Protein AF-A0A3C0IA09-F1 (afdb_monomer_lite)

Radius of gyration: 16.46 Å; chains: 1; bounding box: 54×23×46 Å

Sequence (134 aa):
MQEVLRDWWRILLYGLILWFFIFLISFVIVPIKKTNLAFFETLMTLWLTLCTEVVASFYFRKKNITLPLGFGAGFIWMVLCGTIGLVLFKLTTPKENLWVYFTDEGFTYLVIPIITTGLAWILSKNKANPSAKI

pLDDT: mean 90.37, std 10.95, range [44.19, 98.31]

Structure (mmCIF, N/CA/C/O backbone):
data_AF-A0A3C0IA09-F1
#
_entry.id   AF-A0A3C0IA09-F1
#
loop_
_atom_site.group_PDB
_atom_site.id
_atom_site.type_symbol
_atom_site.label_atom_id
_atom_site.label_alt_id
_atom_site.label_comp_id
_atom_site.label_asym_id
_atom_site.label_entity_id
_atom_site.label_seq_id
_atom_site.pdbx_PDB_ins_code
_atom_site.Cartn_x
_atom_site.Cartn_y
_atom_site.Cartn_z
_atom_site.occupancy
_atom_site.B_iso_or_equiv
_atom_site.auth_seq_id
_atom_site.auth_comp_id
_atom_site.auth_asym_id
_atom_site.auth_atom_id
_atom_site.pdbx_PDB_model_num
ATOM 1 N N . MET A 1 1 ? -7.148 6.163 16.680 1.00 59.72 1 MET A N 1
ATOM 2 C CA . MET A 1 1 ? -5.735 5.768 16.893 1.00 59.72 1 MET A CA 1
ATOM 3 C C . MET A 1 1 ? -5.596 4.527 17.772 1.00 59.72 1 MET A C 1
ATOM 5 O O . MET A 1 1 ? -4.914 3.604 17.356 1.00 59.72 1 MET A O 1
ATOM 9 N N . GLN A 1 2 ? -6.285 4.439 18.919 1.00 63.41 2 GLN A N 1
ATOM 10 C CA . GLN A 1 2 ? -6.215 3.251 19.790 1.00 63.41 2 GLN A CA 1
ATOM 11 C C . GLN A 1 2 ? -6.583 1.927 19.091 1.00 63.41 2 GLN A C 1
ATOM 13 O O . GLN A 1 2 ? -5.971 0.901 19.361 1.00 63.41 2 GLN A O 1
ATOM 18 N N . GLU A 1 3 ? -7.516 1.942 18.134 1.00 67.94 3 GLU A N 1
ATOM 19 C CA . GLU A 1 3 ? -7.862 0.731 17.372 1.00 67.94 3 GLU A CA 1
ATOM 20 C C . GLU A 1 3 ? -6.751 0.261 16.422 1.00 67.94 3 GLU A C 1
ATOM 22 O O . GLU A 1 3 ? -6.561 -0.939 16.257 1.00 67.94 3 GLU A O 1
ATOM 27 N N . VAL A 1 4 ? -5.985 1.194 15.844 1.00 72.88 4 VAL A N 1
ATOM 28 C CA . VAL A 1 4 ? -4.823 0.880 14.992 1.00 72.88 4 VAL A CA 1
ATOM 29 C C . VAL A 1 4 ? -3.737 0.210 15.830 1.00 72.88 4 VAL A C 1
ATOM 31 O O . VAL A 1 4 ? -3.201 -0.818 15.435 1.00 72.88 4 VAL A O 1
ATOM 34 N N . LEU A 1 5 ? -3.467 0.757 17.019 1.00 73.19 5 LEU A N 1
ATOM 35 C CA . LEU A 1 5 ? -2.475 0.221 17.952 1.00 73.19 5 LEU A CA 1
ATOM 36 C C . LEU A 1 5 ? -2.865 -1.148 18.514 1.00 73.19 5 LEU A C 1
ATOM 38 O O . LEU A 1 5 ? -1.991 -1.949 18.807 1.00 73.19 5 LEU A O 1
ATOM 42 N N . ARG A 1 6 ? -4.160 -1.444 18.651 1.00 78.38 6 ARG A N 1
ATOM 43 C CA . ARG A 1 6 ? -4.641 -2.753 19.120 1.00 78.38 6 ARG A CA 1
ATOM 44 C C . ARG A 1 6 ? -4.532 -3.840 18.047 1.00 78.38 6 ARG A C 1
ATOM 46 O O . ARG A 1 6 ? -4.259 -4.991 18.366 1.00 78.38 6 ARG A O 1
ATOM 53 N N . ASP A 1 7 ? -4.735 -3.480 16.781 1.00 83.19 7 ASP A N 1
ATOM 54 C CA . ASP A 1 7 ? -4.788 -4.409 15.644 1.00 83.19 7 ASP A CA 1
ATOM 55 C C . ASP A 1 7 ? -3.549 -4.347 14.729 1.00 83.19 7 ASP A C 1
ATOM 57 O O . ASP A 1 7 ? -3.592 -4.818 13.589 1.00 83.19 7 ASP A O 1
ATOM 61 N N . TRP A 1 8 ? -2.442 -3.776 15.211 1.00 87.75 8 TRP A N 1
ATOM 62 C CA . TRP A 1 8 ? -1.244 -3.481 14.417 1.00 87.75 8 TRP A CA 1
ATOM 63 C C . TRP A 1 8 ? -0.701 -4.698 13.651 1.00 87.75 8 TRP A C 1
ATOM 65 O O . TRP A 1 8 ? -0.393 -4.592 12.466 1.00 87.75 8 TRP A O 1
ATOM 75 N N . TRP A 1 9 ? -0.665 -5.876 14.280 1.00 93.06 9 TRP A N 1
ATOM 76 C CA . TRP A 1 9 ? -0.157 -7.097 13.649 1.00 93.06 9 TRP A CA 1
ATOM 77 C C . TRP A 1 9 ? -1.038 -7.547 12.477 1.00 93.06 9 TRP A C 1
ATOM 79 O O . TRP A 1 9 ? -0.528 -7.993 11.452 1.00 93.06 9 TRP A O 1
ATOM 89 N N . ARG A 1 10 ? -2.366 -7.378 12.587 1.00 93.62 10 ARG A N 1
ATOM 90 C CA . ARG A 1 10 ? -3.303 -7.677 11.494 1.00 93.62 10 ARG A CA 1
ATOM 91 C C . ARG A 1 10 ? -3.097 -6.691 10.362 1.00 93.62 10 ARG A C 1
ATOM 93 O O . ARG A 1 10 ? -3.082 -7.106 9.214 1.00 93.62 10 ARG A O 1
ATOM 100 N N . ILE A 1 11 ? -2.924 -5.406 10.672 1.00 95.62 11 ILE A N 1
ATOM 101 C CA . ILE A 1 11 ? -2.646 -4.391 9.651 1.00 95.62 11 ILE A CA 1
ATOM 102 C C . ILE A 1 11 ? -1.390 -4.787 8.871 1.00 95.62 11 ILE A C 1
ATOM 104 O O . ILE A 1 11 ? -1.453 -4.858 7.650 1.00 95.62 11 ILE A O 1
ATOM 108 N N . LEU A 1 12 ? -0.292 -5.130 9.545 1.00 96.38 12 LEU A N 1
ATOM 109 C CA . LEU A 1 12 ? 0.928 -5.566 8.861 1.00 96.38 12 LEU A CA 1
ATOM 110 C C . LEU A 1 12 ? 0.715 -6.838 8.033 1.00 96.38 12 LEU A C 1
ATOM 112 O O . LEU A 1 12 ? 1.129 -6.877 6.879 1.00 96.38 12 LEU A O 1
ATOM 116 N N . LEU A 1 13 ? 0.022 -7.843 8.579 1.00 96.81 13 LEU A N 1
ATOM 117 C CA . LEU A 1 13 ? -0.264 -9.091 7.868 1.00 96.81 13 LEU A CA 1
ATOM 118 C C . LEU A 1 13 ? -1.065 -8.848 6.583 1.00 96.81 13 LEU A C 1
ATOM 120 O O . LEU A 1 13 ? -0.691 -9.350 5.530 1.00 96.81 13 LEU A O 1
ATOM 124 N N . TYR A 1 14 ? -2.144 -8.066 6.645 1.00 97.50 14 TYR A N 1
ATOM 125 C CA . TYR A 1 14 ? -2.952 -7.761 5.461 1.00 97.50 14 TYR A CA 1
ATOM 126 C C . TYR A 1 14 ? -2.197 -6.883 4.455 1.00 97.50 14 TYR A C 1
ATOM 128 O O . TYR A 1 14 ? -2.340 -7.096 3.256 1.00 97.50 14 TYR A O 1
ATOM 136 N N . GLY A 1 15 ? -1.344 -5.963 4.917 1.00 97.31 15 GLY A N 1
ATOM 137 C CA . GLY A 1 15 ? -0.452 -5.204 4.038 1.00 97.31 15 GLY A CA 1
ATOM 138 C C . GLY A 1 15 ? 0.554 -6.104 3.317 1.00 97.31 15 GLY A C 1
ATOM 139 O O . GLY A 1 15 ? 0.762 -5.958 2.117 1.00 97.31 15 GLY A O 1
ATOM 140 N N . LEU A 1 16 ? 1.129 -7.081 4.024 1.00 97.44 16 LEU A N 1
ATOM 141 C CA . LEU A 1 16 ? 2.044 -8.059 3.437 1.00 97.44 16 LEU A CA 1
ATOM 142 C C . LEU A 1 16 ? 1.330 -8.979 2.440 1.00 97.44 16 LEU A C 1
ATOM 144 O O . LEU A 1 16 ? 1.870 -9.260 1.376 1.00 97.44 16 LEU A O 1
ATOM 148 N N . ILE A 1 17 ? 0.104 -9.409 2.757 1.00 97.81 17 ILE A N 1
ATOM 149 C CA . ILE A 1 17 ? -0.750 -10.179 1.845 1.00 97.81 17 ILE A CA 1
ATOM 150 C C . ILE A 1 17 ? -1.037 -9.371 0.573 1.00 97.81 17 ILE A C 1
ATOM 152 O O . ILE A 1 17 ? -0.886 -9.902 -0.525 1.00 97.81 17 ILE A O 1
ATOM 156 N N . LEU A 1 18 ? -1.416 -8.095 0.709 1.00 97.81 18 LEU A N 1
ATOM 157 C CA . LEU A 1 18 ? -1.655 -7.198 -0.424 1.00 97.81 18 LEU A CA 1
ATOM 158 C C . LEU A 1 18 ? -0.420 -7.113 -1.323 1.00 97.81 18 LEU A C 1
ATOM 160 O O . LEU A 1 18 ? -0.512 -7.400 -2.516 1.00 97.81 18 LEU A O 1
ATOM 164 N N . TRP A 1 19 ? 0.732 -6.784 -0.736 1.00 97.06 19 TRP A N 1
ATOM 165 C CA . TRP A 1 19 ? 2.001 -6.721 -1.453 1.00 97.06 19 TRP A CA 1
ATOM 166 C C . TRP A 1 19 ? 2.315 -8.040 -2.174 1.00 97.06 19 TRP A C 1
ATOM 168 O O . TRP A 1 19 ? 2.645 -8.034 -3.359 1.00 97.06 19 TRP A O 1
ATOM 178 N N . PHE A 1 20 ? 2.148 -9.176 -1.492 1.00 96.69 20 PHE A N 1
ATOM 179 C CA . PHE A 1 20 ? 2.444 -10.495 -2.044 1.00 96.69 20 PHE A CA 1
ATOM 180 C C . PHE A 1 20 ? 1.578 -10.830 -3.266 1.00 96.69 20 PHE A C 1
ATOM 182 O O . PHE A 1 20 ? 2.092 -11.334 -4.261 1.00 96.69 20 PHE A O 1
ATOM 189 N N . PHE A 1 21 ? 0.281 -10.507 -3.246 1.00 95.75 21 PHE A N 1
ATOM 190 C CA . PHE A 1 21 ? -0.600 -10.744 -4.395 1.00 95.75 21 PHE A CA 1
ATOM 191 C C . PHE A 1 21 ? -0.286 -9.848 -5.599 1.00 95.75 21 PHE A C 1
ATOM 193 O O . PHE A 1 21 ? -0.384 -10.305 -6.740 1.00 95.75 21 PHE A O 1
ATOM 200 N N . ILE A 1 22 ? 0.109 -8.593 -5.368 1.00 93.88 22 ILE A N 1
ATOM 201 C CA . ILE A 1 22 ? 0.575 -7.695 -6.439 1.00 93.88 22 ILE A CA 1
ATOM 202 C C . ILE A 1 22 ? 1.885 -8.227 -7.029 1.00 93.88 22 ILE A C 1
ATOM 204 O O . ILE A 1 22 ? 2.067 -8.280 -8.243 1.00 93.88 22 ILE A O 1
ATOM 208 N N . PHE A 1 23 ? 2.792 -8.680 -6.168 1.00 92.44 23 PHE A N 1
ATOM 209 C CA . PHE A 1 23 ? 4.057 -9.258 -6.590 1.00 92.44 23 PHE A CA 1
ATOM 210 C C . PHE A 1 23 ? 3.860 -10.535 -7.419 1.00 92.44 23 PHE A C 1
ATOM 212 O O . PHE A 1 23 ? 4.476 -10.680 -8.472 1.00 92.44 23 PHE A O 1
ATOM 219 N N . LEU A 1 24 ? 2.956 -11.433 -7.018 1.00 94.56 24 LEU A N 1
ATOM 220 C CA . LEU A 1 24 ? 2.679 -12.663 -7.763 1.00 94.56 24 LEU A CA 1
ATOM 221 C C . LEU A 1 24 ? 2.163 -12.406 -9.180 1.00 94.56 24 LEU A C 1
ATOM 223 O O . LEU A 1 24 ? 2.629 -13.062 -10.113 1.00 94.56 24 LEU A O 1
ATOM 227 N N . ILE A 1 25 ? 1.233 -11.457 -9.364 1.00 92.75 25 ILE A N 1
ATOM 228 C CA . ILE A 1 25 ? 0.720 -11.185 -10.713 1.00 92.75 25 ILE A CA 1
ATOM 229 C C . ILE A 1 25 ? 1.818 -10.642 -11.620 1.00 92.75 25 ILE A C 1
ATOM 231 O O . ILE A 1 25 ? 1.819 -10.945 -12.811 1.00 92.75 25 ILE A O 1
ATOM 235 N N . SER A 1 26 ? 2.773 -9.887 -11.062 1.00 88.38 26 SER A N 1
ATOM 236 C CA . SER A 1 26 ? 3.816 -9.243 -11.855 1.00 88.38 26 SER A CA 1
ATOM 237 C C . SER A 1 26 ? 4.598 -10.269 -12.681 1.00 88.38 26 SER A C 1
ATOM 239 O O . SER A 1 26 ? 4.772 -10.062 -13.877 1.00 88.38 26 SER A O 1
ATOM 241 N N . PHE A 1 27 ? 4.932 -11.441 -12.126 1.00 89.81 27 PHE A N 1
ATOM 242 C CA . PHE A 1 27 ? 5.598 -12.521 -12.868 1.00 89.81 27 PHE A CA 1
ATOM 243 C C . PHE A 1 27 ? 4.795 -13.038 -14.060 1.00 89.81 27 PHE A C 1
ATOM 245 O O . PHE A 1 27 ? 5.375 -13.388 -15.086 1.00 89.81 27 PHE A O 1
ATOM 252 N N . VAL A 1 28 ? 3.469 -13.082 -13.930 1.00 93.00 28 VAL A N 1
ATOM 253 C CA . VAL A 1 28 ? 2.575 -13.564 -14.988 1.00 93.00 28 VAL A CA 1
ATOM 254 C C . VAL A 1 28 ? 2.519 -12.559 -16.136 1.00 93.00 28 VAL A C 1
ATOM 256 O O . VAL A 1 28 ? 2.534 -12.956 -17.299 1.00 93.00 28 VAL A O 1
ATOM 259 N N . ILE A 1 29 ? 2.486 -11.260 -15.823 1.00 92.00 29 ILE A N 1
ATOM 260 C CA . ILE A 1 29 ? 2.280 -10.204 -16.823 1.00 92.00 29 ILE A CA 1
ATOM 261 C C . ILE A 1 29 ? 3.567 -9.517 -17.301 1.00 92.00 29 ILE A C 1
ATOM 263 O O . ILE A 1 29 ? 3.524 -8.786 -18.286 1.00 92.00 29 ILE A O 1
ATOM 267 N N . VAL A 1 30 ? 4.734 -9.801 -16.707 1.00 90.38 30 VAL A N 1
ATOM 268 C CA . VAL A 1 30 ? 6.055 -9.305 -17.158 1.00 90.38 30 VAL A CA 1
ATOM 269 C C . VAL A 1 30 ? 6.312 -9.475 -18.665 1.00 90.38 30 VAL A C 1
ATOM 271 O O . VAL A 1 30 ? 6.861 -8.543 -19.256 1.00 90.38 30 VAL A O 1
ATOM 274 N N . PRO A 1 31 ? 5.931 -10.582 -19.341 1.00 92.06 31 PRO A N 1
ATOM 275 C CA . PRO A 1 31 ? 6.132 -10.703 -20.787 1.00 92.06 31 PRO A CA 1
ATOM 276 C C . PRO A 1 31 ? 5.482 -9.565 -21.591 1.00 92.06 31 PRO A C 1
ATOM 278 O O . PRO A 1 31 ? 6.042 -9.127 -22.595 1.00 92.06 31 PRO A O 1
ATOM 281 N N . ILE A 1 32 ? 4.356 -9.029 -21.104 1.00 92.94 32 ILE A N 1
ATOM 282 C CA . ILE A 1 32 ? 3.603 -7.934 -21.732 1.00 92.94 32 ILE A CA 1
ATOM 283 C C . ILE A 1 32 ? 4.406 -6.629 -21.715 1.00 92.94 32 ILE A C 1
ATOM 285 O O . ILE A 1 32 ? 4.322 -5.848 -22.661 1.00 92.94 32 ILE A O 1
ATOM 289 N N . LYS A 1 33 ? 5.256 -6.420 -20.699 1.00 89.81 33 LYS A N 1
ATOM 290 C CA . LYS A 1 33 ? 6.094 -5.217 -20.564 1.00 89.81 33 LYS A CA 1
ATOM 291 C C . LYS A 1 33 ? 6.978 -4.978 -21.795 1.00 89.81 33 LYS A C 1
ATOM 293 O O . LYS A 1 33 ? 7.258 -3.833 -22.128 1.00 89.81 33 LYS A O 1
ATOM 298 N N . LYS A 1 34 ? 7.396 -6.046 -22.490 1.00 89.31 34 LYS A N 1
ATOM 299 C CA . LYS A 1 34 ? 8.238 -5.961 -23.699 1.00 89.31 34 LYS A CA 1
ATOM 300 C C . LYS A 1 34 ? 7.460 -5.595 -24.960 1.00 89.31 34 LYS A C 1
ATOM 302 O O . LYS A 1 34 ? 8.034 -5.014 -25.873 1.00 89.31 34 LYS A O 1
ATOM 307 N N . THR A 1 35 ? 6.186 -5.971 -25.033 1.00 93.56 35 THR A N 1
ATOM 308 C CA . THR A 1 35 ? 5.350 -5.764 -26.222 1.00 93.56 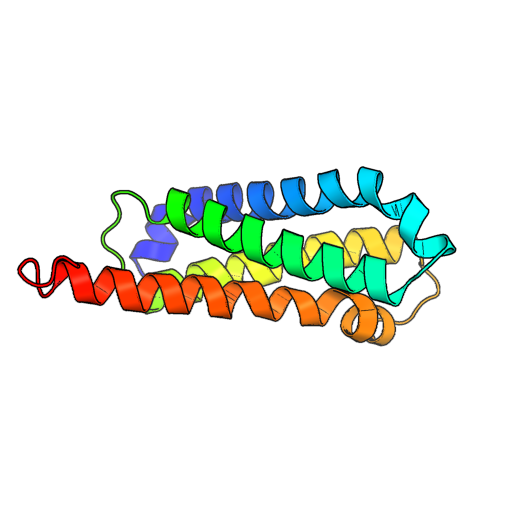35 THR A CA 1
ATOM 309 C C . THR A 1 35 ? 4.537 -4.479 -26.133 1.00 93.56 35 THR A C 1
ATOM 311 O O . THR A 1 35 ? 4.321 -3.824 -27.146 1.00 93.56 35 THR A O 1
ATOM 314 N N . ASN A 1 36 ? 4.065 -4.122 -24.936 1.00 93.44 36 ASN A N 1
ATOM 315 C CA . ASN A 1 36 ? 3.260 -2.930 -24.699 1.00 93.44 36 ASN A CA 1
ATOM 316 C C . ASN A 1 36 ? 3.367 -2.488 -23.228 1.00 93.44 36 ASN A C 1
ATOM 318 O O . ASN A 1 36 ? 2.688 -3.029 -22.352 1.00 93.44 36 ASN A O 1
ATOM 322 N N . LEU A 1 37 ? 4.217 -1.491 -22.970 1.00 90.56 37 LEU A N 1
ATOM 323 C CA . LEU A 1 37 ? 4.468 -0.964 -21.626 1.00 90.56 37 LEU A CA 1
ATOM 324 C C . LEU A 1 37 ? 3.213 -0.331 -21.002 1.00 90.56 37 LEU A C 1
ATOM 326 O O . LEU A 1 37 ? 2.859 -0.670 -19.877 1.00 90.56 37 LEU A O 1
ATOM 330 N N . ALA A 1 38 ? 2.494 0.506 -21.753 1.00 92.50 38 ALA A N 1
ATOM 331 C CA . ALA A 1 38 ? 1.302 1.193 -21.253 1.00 92.50 38 ALA A CA 1
ATOM 332 C C . ALA A 1 38 ? 0.187 0.210 -20.848 1.00 92.50 38 ALA A C 1
ATOM 334 O O . ALA A 1 38 ? -0.508 0.406 -19.848 1.00 92.50 38 ALA A O 1
ATOM 335 N N . PHE A 1 39 ? 0.026 -0.883 -21.602 1.00 93.62 39 PHE A N 1
ATOM 336 C CA . PHE A 1 39 ? -0.930 -1.935 -21.256 1.00 93.62 39 PHE A CA 1
ATOM 337 C C . PHE A 1 39 ? -0.511 -2.700 -19.993 1.00 93.62 39 PHE A C 1
ATOM 339 O O . PHE A 1 39 ? -1.354 -2.974 -19.140 1.00 93.62 39 PHE A O 1
ATOM 346 N N . PHE A 1 40 ? 0.784 -2.994 -19.838 1.00 92.88 40 PHE A N 1
ATOM 347 C CA . PHE A 1 40 ? 1.326 -3.598 -18.618 1.00 92.88 40 PHE A CA 1
ATOM 348 C C . PHE A 1 40 ? 1.071 -2.720 -17.384 1.00 92.88 40 PHE A C 1
ATOM 350 O O . PHE A 1 40 ? 0.552 -3.214 -16.384 1.00 92.88 40 PHE A O 1
ATOM 357 N N . GLU A 1 41 ? 1.378 -1.423 -17.464 1.00 91.06 41 GLU A N 1
ATOM 358 C CA . GLU A 1 41 ? 1.167 -0.467 -16.368 1.00 91.06 41 GLU A CA 1
ATOM 359 C C . GLU A 1 41 ? -0.312 -0.377 -15.985 1.00 91.06 41 GLU A C 1
ATOM 361 O O . GLU A 1 41 ? -0.664 -0.501 -14.813 1.00 91.06 41 GLU A O 1
ATOM 366 N N . THR A 1 42 ? -1.194 -0.283 -16.983 1.00 94.12 42 THR A N 1
ATOM 367 C CA . THR A 1 42 ? -2.646 -0.264 -16.763 1.00 94.12 42 THR A CA 1
ATOM 368 C C . THR A 1 42 ? -3.121 -1.524 -16.034 1.00 94.12 42 THR A C 1
ATOM 370 O O . THR A 1 42 ? -3.874 -1.432 -15.064 1.00 94.12 42 THR A O 1
ATOM 373 N N . LEU A 1 43 ? -2.669 -2.711 -16.457 1.00 95.06 43 LEU A N 1
ATOM 374 C CA . LEU A 1 43 ? -3.024 -3.974 -15.805 1.00 95.06 43 LEU A CA 1
ATOM 375 C C . LEU A 1 43 ? -2.499 -4.058 -14.367 1.00 95.06 43 LEU A C 1
ATOM 377 O O . LEU A 1 43 ? -3.229 -4.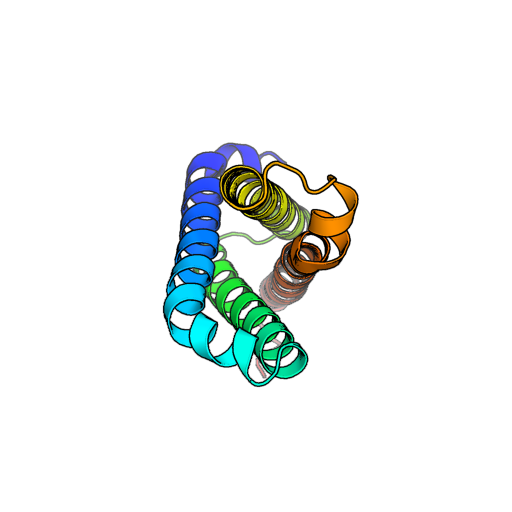514 -13.488 1.00 95.06 43 LEU A O 1
ATOM 381 N N . MET A 1 44 ? -1.273 -3.592 -14.111 1.00 93.56 44 MET A N 1
ATOM 382 C CA . MET A 1 44 ? -0.708 -3.534 -12.759 1.00 93.56 44 MET A CA 1
ATOM 383 C C . MET A 1 44 ? -1.542 -2.633 -11.844 1.00 93.56 44 MET A C 1
ATOM 385 O O . MET A 1 44 ? -1.871 -3.035 -10.726 1.00 93.56 44 MET A O 1
ATOM 389 N N . THR A 1 45 ? -1.941 -1.446 -12.311 1.00 94.38 45 THR A N 1
ATOM 390 C CA . THR A 1 45 ? -2.780 -0.524 -11.531 1.00 94.38 45 THR A CA 1
ATOM 391 C C . THR A 1 45 ? -4.176 -1.096 -11.274 1.00 94.38 45 THR A C 1
ATOM 393 O O . THR A 1 45 ? -4.677 -1.009 -10.149 1.00 94.38 45 THR A O 1
ATOM 396 N N . LEU A 1 46 ? -4.803 -1.728 -12.272 1.00 96.19 46 LEU A N 1
ATOM 397 C CA . LEU A 1 46 ? -6.095 -2.405 -12.102 1.00 96.19 46 LEU A CA 1
ATOM 398 C C . LEU A 1 46 ? -6.003 -3.544 -11.083 1.00 96.19 46 LEU A C 1
ATOM 400 O O . LEU A 1 46 ? -6.865 -3.669 -10.212 1.00 96.19 46 LEU A O 1
ATOM 404 N N . TRP A 1 47 ? -4.936 -4.340 -11.148 1.00 96.88 47 TRP A N 1
ATOM 405 C CA . TRP A 1 47 ? -4.717 -5.429 -10.206 1.00 96.88 47 TRP A CA 1
ATOM 406 C C . TRP A 1 47 ? -4.470 -4.925 -8.784 1.00 96.88 47 TRP A C 1
ATOM 408 O O . TRP A 1 47 ? -5.087 -5.422 -7.844 1.00 96.88 47 TRP A O 1
ATOM 418 N N . LEU A 1 48 ? -3.641 -3.889 -8.618 1.00 97.12 48 LEU A N 1
ATOM 419 C CA . LEU A 1 48 ? -3.449 -3.213 -7.334 1.00 97.12 48 LEU A CA 1
ATOM 420 C C . LEU A 1 48 ? -4.786 -2.745 -6.750 1.00 97.12 48 LEU A C 1
ATOM 422 O O . LEU A 1 48 ? -5.054 -2.976 -5.570 1.00 97.12 48 LEU A O 1
ATOM 426 N N . THR A 1 49 ? -5.618 -2.099 -7.567 1.00 97.75 49 THR A N 1
ATOM 427 C CA . THR A 1 49 ? -6.938 -1.591 -7.168 1.00 97.75 49 THR A CA 1
ATOM 428 C C . THR A 1 49 ? -7.821 -2.729 -6.657 1.00 97.75 49 THR A C 1
ATOM 430 O O . THR A 1 49 ? -8.311 -2.665 -5.528 1.00 97.75 49 THR A O 1
ATOM 433 N N . LEU A 1 50 ? -7.947 -3.806 -7.438 1.00 97.88 50 LEU A N 1
ATOM 434 C CA . LEU A 1 50 ? -8.752 -4.975 -7.087 1.00 97.88 50 LEU A CA 1
ATOM 435 C C . LEU A 1 50 ? -8.246 -5.661 -5.810 1.00 97.88 50 LEU A C 1
ATOM 437 O O . LEU A 1 50 ? -9.020 -5.920 -4.888 1.00 97.88 50 LEU A O 1
ATOM 441 N N . CYS A 1 51 ? -6.942 -5.935 -5.719 1.00 97.94 51 CYS A N 1
ATOM 442 C CA . CYS A 1 51 ? -6.359 -6.556 -4.532 1.00 97.94 51 CYS A CA 1
ATOM 443 C C . CYS A 1 51 ? -6.552 -5.686 -3.292 1.00 97.94 51 CYS A C 1
ATOM 445 O O . CYS A 1 51 ? -6.883 -6.214 -2.231 1.00 97.94 51 CYS A O 1
ATOM 447 N N . THR A 1 52 ? -6.386 -4.368 -3.420 1.00 98.25 52 THR A N 1
ATOM 448 C CA . THR A 1 52 ? -6.596 -3.426 -2.317 1.00 98.25 52 THR A CA 1
ATOM 449 C C . THR A 1 52 ? -8.035 -3.481 -1.827 1.00 98.25 52 THR A C 1
ATOM 451 O O . THR A 1 52 ? -8.254 -3.602 -0.624 1.00 98.25 52 THR A O 1
ATOM 454 N N . GLU A 1 53 ? -9.017 -3.434 -2.730 1.00 97.56 53 GLU A N 1
ATOM 455 C CA . GLU A 1 53 ? -10.436 -3.514 -2.379 1.00 97.56 53 GLU A CA 1
ATOM 456 C C . GLU A 1 53 ? -10.768 -4.824 -1.652 1.00 97.56 53 GLU A C 1
ATOM 458 O O . GLU A 1 53 ? -11.389 -4.813 -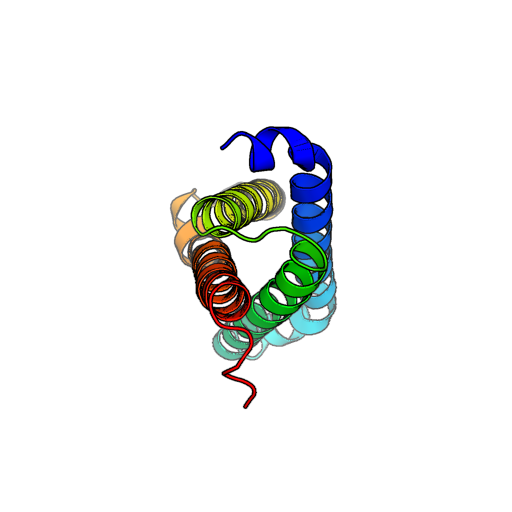0.583 1.00 97.56 53 GLU A O 1
ATOM 463 N N . VAL A 1 54 ? -10.312 -5.957 -2.192 1.00 97.75 54 VAL A N 1
ATOM 464 C CA . VAL A 1 54 ? -10.555 -7.289 -1.623 1.00 97.75 54 VAL A CA 1
ATOM 465 C C . VAL A 1 54 ? -9.912 -7.411 -0.240 1.00 97.75 54 VAL A C 1
ATOM 467 O O . VAL A 1 54 ? -10.578 -7.775 0.733 1.00 97.75 54 VAL A O 1
ATOM 470 N N . VAL A 1 55 ? -8.630 -7.058 -0.118 1.00 97.62 55 VAL A N 1
ATOM 471 C CA . VAL A 1 55 ? -7.883 -7.105 1.146 1.00 97.62 55 VAL A CA 1
ATOM 472 C C . VAL A 1 55 ? -8.499 -6.172 2.189 1.00 97.62 55 VAL A C 1
ATOM 474 O O . VAL A 1 55 ? -8.703 -6.585 3.334 1.00 97.62 55 VAL A O 1
ATOM 477 N N . ALA A 1 56 ? -8.860 -4.946 1.805 1.00 96.62 56 ALA A N 1
ATOM 478 C CA . ALA A 1 56 ? -9.536 -3.995 2.680 1.00 96.62 56 ALA A CA 1
ATOM 479 C C . ALA A 1 56 ? -10.881 -4.539 3.174 1.00 96.62 56 ALA A C 1
ATOM 481 O O . ALA A 1 56 ? -11.165 -4.488 4.372 1.00 96.62 56 ALA A O 1
ATOM 482 N N . SER A 1 57 ? -11.676 -5.132 2.282 1.00 95.44 57 SER A N 1
ATOM 483 C CA . SER A 1 57 ? -12.971 -5.733 2.614 1.00 95.44 57 SER A CA 1
ATOM 484 C C . SER A 1 57 ? -12.838 -6.867 3.633 1.00 95.44 57 SER A C 1
ATOM 486 O O . SER A 1 57 ? -13.599 -6.927 4.604 1.00 95.44 57 SER A O 1
ATOM 488 N N . PHE A 1 58 ? -11.831 -7.734 3.479 1.00 95.19 58 PHE A N 1
ATOM 489 C CA . PHE A 1 58 ? -11.537 -8.780 4.461 1.00 95.19 58 PHE A CA 1
ATOM 490 C C . PHE A 1 58 ? -11.027 -8.217 5.789 1.00 95.19 58 PHE A C 1
ATOM 492 O O . PHE A 1 58 ? -11.482 -8.650 6.851 1.00 95.19 58 PHE A O 1
ATOM 499 N N . TYR A 1 59 ? -10.129 -7.233 5.752 1.00 94.62 59 TYR A N 1
ATOM 500 C CA . TYR A 1 59 ? -9.578 -6.607 6.952 1.00 94.62 59 TYR A CA 1
ATOM 501 C C . TYR A 1 59 ? -10.656 -5.905 7.795 1.00 94.62 59 TYR A C 1
ATOM 503 O O . TYR A 1 59 ? -10.673 -6.026 9.026 1.00 94.62 59 TYR A O 1
ATOM 511 N N . PHE A 1 60 ? -11.576 -5.198 7.137 1.00 93.31 60 PHE A N 1
ATOM 512 C CA . PHE A 1 60 ? -12.676 -4.477 7.772 1.00 93.31 60 PHE A CA 1
ATOM 513 C C . PHE A 1 60 ? -13.817 -5.387 8.241 1.00 93.31 60 PHE A C 1
ATOM 515 O O . PHE A 1 60 ? -14.636 -4.981 9.074 1.00 93.31 60 PHE A O 1
ATOM 522 N N . ARG A 1 61 ? -13.868 -6.639 7.772 1.00 88.94 61 ARG A N 1
ATOM 523 C CA . ARG A 1 61 ? -14.913 -7.593 8.144 1.00 88.94 61 ARG A CA 1
ATOM 524 C C . ARG A 1 61 ? -14.977 -7.761 9.668 1.00 88.94 61 ARG A C 1
ATOM 526 O O . ARG A 1 61 ? -13.980 -8.047 10.328 1.00 88.94 61 ARG A O 1
ATOM 533 N N . LYS A 1 62 ? -16.185 -7.609 10.226 1.00 79.88 62 LYS A N 1
ATOM 534 C CA . LYS A 1 62 ? -16.487 -7.716 11.671 1.00 79.88 62 LYS A CA 1
ATOM 535 C C . LYS A 1 62 ? -15.786 -6.680 12.573 1.00 79.88 62 LYS A C 1
ATOM 537 O O . LYS A 1 62 ? -15.826 -6.836 13.789 1.00 79.88 62 LYS A O 1
ATOM 542 N N . LYS A 1 63 ? -15.187 -5.611 12.031 1.00 81.94 63 LYS A N 1
ATOM 543 C CA . LYS A 1 63 ? -14.632 -4.504 12.834 1.00 81.94 63 LYS A CA 1
ATOM 544 C C . LYS A 1 63 ? -15.640 -3.377 13.030 1.00 81.94 63 LYS A C 1
ATOM 546 O O . LYS A 1 63 ? -16.538 -3.183 12.210 1.00 81.94 63 LYS A O 1
ATOM 551 N N . ASN A 1 64 ? -15.491 -2.600 14.101 1.00 83.88 64 ASN A N 1
ATOM 552 C CA . ASN A 1 64 ? -16.094 -1.271 14.179 1.00 83.88 64 ASN A CA 1
ATOM 553 C C . ASN A 1 64 ? -15.239 -0.323 13.351 1.00 83.88 64 ASN A C 1
ATOM 555 O O . ASN A 1 64 ? -14.081 -0.086 13.662 1.00 83.88 64 ASN A O 1
ATOM 559 N N . ILE A 1 65 ? -15.785 0.108 12.218 1.00 88.94 65 ILE A N 1
ATOM 560 C CA . ILE A 1 65 ? -15.019 0.831 11.212 1.00 88.94 65 ILE A CA 1
ATOM 561 C C . ILE A 1 65 ? -15.217 2.314 11.452 1.00 88.94 65 ILE A C 1
ATOM 563 O O . ILE A 1 65 ? -16.342 2.807 11.505 1.00 88.94 65 ILE A O 1
ATOM 567 N N . THR A 1 66 ? -14.098 3.010 11.584 1.00 91.19 66 THR A N 1
ATOM 568 C CA . THR A 1 66 ? -14.037 4.462 11.682 1.00 91.19 66 THR A CA 1
ATOM 569 C C . THR A 1 66 ? -13.171 4.993 10.545 1.00 91.19 66 THR A C 1
ATOM 571 O O . THR A 1 66 ? -12.252 4.311 10.084 1.00 91.19 66 THR A O 1
ATOM 574 N N . LEU A 1 67 ? -13.435 6.221 10.101 1.00 92.19 67 LEU A N 1
ATOM 575 C CA . LEU A 1 67 ? -12.618 6.887 9.081 1.00 92.19 67 LEU A CA 1
ATOM 576 C C . LEU A 1 67 ? -11.111 6.882 9.422 1.00 92.19 67 LEU A C 1
ATOM 578 O O . LEU A 1 67 ? -10.322 6.478 8.565 1.00 92.19 67 LEU A O 1
ATOM 582 N N . PRO A 1 68 ? -10.680 7.211 10.662 1.00 92.19 68 PRO A N 1
ATOM 583 C CA . PRO A 1 68 ? -9.263 7.159 11.025 1.00 92.19 68 PRO A CA 1
ATOM 584 C C . PRO A 1 68 ? -8.649 5.756 10.951 1.00 92.19 68 PRO A C 1
ATOM 586 O O . PRO A 1 68 ? -7.458 5.632 10.680 1.00 92.19 68 PRO A O 1
ATOM 589 N N . LEU A 1 69 ? -9.432 4.698 11.200 1.00 92.44 69 LEU A N 1
ATOM 590 C CA . LEU A 1 69 ? -8.955 3.321 11.058 1.00 92.44 69 LEU A CA 1
ATOM 591 C C . LEU A 1 69 ? -8.692 2.981 9.587 1.00 92.44 69 LEU A C 1
ATOM 593 O O . LEU A 1 69 ? -7.668 2.372 9.287 1.00 92.44 69 LEU A O 1
ATOM 597 N N . GLY A 1 70 ? -9.593 3.380 8.684 1.00 94.94 70 GLY A N 1
ATOM 598 C CA . GLY A 1 70 ? -9.443 3.134 7.249 1.00 94.94 70 GLY A CA 1
ATOM 599 C C . GLY A 1 70 ? -8.265 3.876 6.632 1.00 94.94 70 GLY A C 1
ATOM 600 O O . GLY A 1 70 ? -7.453 3.267 5.933 1.00 94.94 70 GLY A O 1
ATOM 601 N N . PHE A 1 71 ? -8.132 5.163 6.957 1.00 96.31 71 PHE A N 1
ATOM 602 C CA . PHE A 1 71 ? -6.991 5.971 6.534 1.00 96.31 71 PHE A CA 1
ATOM 603 C C . PHE A 1 71 ? -5.676 5.429 7.107 1.00 96.31 71 PHE A C 1
ATOM 605 O O . PHE A 1 71 ? -4.728 5.199 6.363 1.00 96.31 71 PHE A O 1
ATOM 612 N N . GLY A 1 72 ? -5.629 5.150 8.416 1.00 95.31 72 GLY A N 1
ATOM 613 C CA . GLY A 1 72 ? -4.423 4.649 9.076 1.00 95.31 72 GLY A CA 1
ATOM 614 C C . GLY A 1 72 ? -3.960 3.292 8.540 1.00 95.31 72 GLY A C 1
ATOM 615 O O . GLY A 1 72 ? -2.774 3.115 8.280 1.00 95.31 72 GLY A O 1
ATOM 616 N N . ALA A 1 73 ? -4.884 2.349 8.323 1.00 95.94 73 ALA A N 1
ATOM 617 C CA . ALA A 1 73 ? -4.550 1.051 7.738 1.00 95.94 73 ALA A CA 1
ATOM 618 C C . ALA A 1 73 ? -4.015 1.196 6.305 1.00 95.94 73 ALA A C 1
ATOM 620 O O . ALA A 1 73 ? -2.960 0.650 5.996 1.00 95.94 73 ALA A O 1
ATOM 621 N N . GLY A 1 74 ? -4.691 1.982 5.459 1.00 97.50 74 GLY A N 1
ATOM 622 C CA . GLY A 1 74 ? -4.245 2.210 4.084 1.00 97.50 74 GLY A CA 1
ATOM 623 C C . GLY A 1 74 ? -2.905 2.924 3.992 1.00 97.50 74 GLY A C 1
ATOM 624 O O . GLY A 1 74 ? -2.069 2.545 3.180 1.00 97.50 74 GLY A O 1
ATOM 625 N N . PHE A 1 75 ? -2.660 3.907 4.858 1.00 97.81 75 PHE A N 1
ATOM 626 C CA . PHE A 1 75 ? -1.372 4.590 4.917 1.00 97.81 75 PHE A CA 1
ATOM 627 C C . PHE A 1 75 ? -0.240 3.632 5.312 1.00 97.81 75 PHE A C 1
ATOM 629 O O . PHE A 1 75 ? 0.807 3.620 4.670 1.00 97.81 75 PHE A O 1
ATOM 636 N N . ILE A 1 76 ? -0.460 2.773 6.316 1.00 97.44 76 ILE A N 1
ATOM 637 C CA . ILE A 1 76 ? 0.520 1.748 6.708 1.00 97.44 76 ILE A CA 1
ATOM 638 C C . ILE A 1 76 ? 0.781 0.779 5.551 1.00 97.44 76 ILE A C 1
ATOM 640 O O . ILE A 1 76 ? 1.932 0.444 5.287 1.00 97.44 76 ILE A O 1
ATOM 644 N N . TRP A 1 77 ? -0.259 0.343 4.839 1.00 98.31 77 TRP A N 1
ATOM 645 C CA . TRP A 1 77 ? -0.111 -0.555 3.692 1.00 98.31 77 TRP A CA 1
ATOM 646 C C . TRP A 1 77 ? 0.615 0.100 2.521 1.00 98.31 77 TRP A C 1
ATOM 648 O O . TRP A 1 77 ? 1.459 -0.549 1.915 1.00 98.31 77 TRP A O 1
ATOM 658 N N . MET A 1 78 ? 0.343 1.374 2.237 1.00 98.19 78 MET A N 1
ATOM 659 C CA . MET A 1 78 ? 1.066 2.157 1.234 1.00 98.19 78 MET A CA 1
ATOM 660 C C . MET A 1 78 ? 2.554 2.235 1.560 1.00 98.19 78 MET A C 1
ATOM 662 O O . MET A 1 78 ? 3.377 1.953 0.695 1.00 98.19 78 MET A O 1
ATOM 666 N N . VAL A 1 79 ? 2.901 2.575 2.805 1.00 97.75 79 VAL A N 1
ATOM 667 C CA . VAL A 1 79 ? 4.302 2.621 3.245 1.00 97.75 79 VAL A CA 1
ATOM 668 C C . VAL A 1 79 ? 4.931 1.236 3.147 1.00 97.75 79 VAL A C 1
ATOM 670 O O . VAL A 1 79 ? 6.002 1.102 2.575 1.00 97.75 79 VAL A O 1
ATOM 673 N N . LEU A 1 80 ? 4.254 0.192 3.626 1.00 97.75 80 LEU A N 1
ATOM 674 C CA . LEU A 1 80 ? 4.767 -1.176 3.586 1.00 97.75 80 LEU A CA 1
ATOM 675 C C . LEU A 1 80 ? 5.012 -1.653 2.146 1.00 97.75 80 LEU A C 1
ATOM 677 O O . LEU A 1 80 ? 6.118 -2.090 1.833 1.00 97.75 80 LEU A O 1
ATOM 681 N N . CYS A 1 81 ? 4.022 -1.526 1.260 1.00 97.19 81 CYS A N 1
ATOM 682 C CA . CYS A 1 81 ? 4.152 -1.926 -0.142 1.00 97.19 81 CYS A CA 1
ATOM 683 C C . CYS A 1 81 ? 5.223 -1.093 -0.854 1.00 97.19 81 CYS A C 1
ATOM 685 O O . CYS A 1 81 ? 6.077 -1.650 -1.536 1.00 97.19 81 CYS A O 1
ATOM 687 N N . GLY A 1 82 ? 5.218 0.225 -0.641 1.00 96.50 82 GLY A N 1
ATOM 688 C CA . GLY A 1 82 ? 6.178 1.142 -1.241 1.00 96.50 82 GLY A CA 1
ATOM 689 C C . GLY A 1 82 ? 7.609 0.931 -0.745 1.00 96.50 82 GLY A C 1
ATOM 690 O O . GLY A 1 82 ? 8.544 1.052 -1.527 1.00 96.50 82 GLY A O 1
ATOM 691 N N . THR A 1 83 ? 7.821 0.580 0.525 1.00 96.94 83 THR A N 1
ATOM 692 C CA . THR A 1 83 ? 9.161 0.275 1.044 1.00 96.94 83 THR A CA 1
ATOM 693 C C . THR A 1 83 ? 9.677 -1.049 0.494 1.00 96.94 83 THR A C 1
ATOM 695 O O . THR A 1 83 ? 10.821 -1.102 0.049 1.00 96.94 83 THR A O 1
ATOM 698 N N . ILE A 1 84 ? 8.856 -2.106 0.470 1.00 96.38 84 ILE A N 1
ATOM 699 C CA . ILE A 1 84 ? 9.289 -3.390 -0.099 1.00 96.38 84 ILE A CA 1
ATOM 700 C C . ILE A 1 84 ? 9.539 -3.247 -1.609 1.00 96.38 84 ILE A C 1
ATOM 702 O O . ILE A 1 84 ? 10.563 -3.715 -2.105 1.00 96.38 84 ILE A O 1
ATOM 706 N N . GLY A 1 85 ? 8.652 -2.545 -2.323 1.00 94.38 85 GLY A N 1
ATOM 707 C CA . GLY A 1 85 ? 8.817 -2.215 -3.739 1.00 94.38 85 GLY A CA 1
ATOM 708 C C . GLY A 1 85 ? 10.114 -1.453 -4.009 1.00 94.38 85 GLY A C 1
ATOM 709 O O . GLY A 1 85 ? 10.886 -1.855 -4.873 1.00 94.38 85 GLY A O 1
ATOM 710 N N . LEU A 1 86 ? 10.422 -0.429 -3.208 1.00 94.81 86 LEU A N 1
ATOM 711 C CA . LEU A 1 86 ? 11.665 0.335 -3.328 1.00 94.81 86 LEU A CA 1
ATOM 712 C C . LEU A 1 86 ? 12.914 -0.531 -3.109 1.00 94.81 86 LEU A C 1
ATOM 714 O O . LEU A 1 86 ? 13.897 -0.387 -3.838 1.00 94.81 86 LEU A O 1
ATOM 718 N N . VAL A 1 87 ? 12.894 -1.423 -2.112 1.00 95.69 87 VAL A N 1
ATOM 719 C CA . VAL A 1 87 ? 14.008 -2.350 -1.857 1.00 95.69 87 VAL A CA 1
ATOM 720 C C . VAL A 1 87 ? 14.228 -3.255 -3.067 1.00 95.69 87 VAL A C 1
ATOM 722 O O . VAL A 1 87 ? 15.357 -3.363 -3.541 1.00 95.69 87 VAL A O 1
ATOM 725 N N . LEU A 1 88 ? 13.164 -3.855 -3.608 1.00 93.31 88 LEU A N 1
ATOM 726 C CA . LEU A 1 88 ? 13.266 -4.698 -4.800 1.00 93.31 88 LEU A CA 1
ATOM 727 C C . LEU A 1 88 ? 13.736 -3.915 -6.027 1.00 93.31 88 LEU A C 1
ATOM 729 O O . LEU A 1 88 ? 14.640 -4.379 -6.716 1.00 93.31 88 LEU A O 1
ATOM 733 N N . PHE A 1 89 ? 13.199 -2.714 -6.249 1.00 92.12 89 PHE A N 1
ATOM 734 C CA . PHE A 1 89 ? 13.628 -1.830 -7.328 1.00 92.12 89 PHE A CA 1
ATOM 735 C C . PHE A 1 89 ? 15.134 -1.584 -7.249 1.00 92.12 89 PHE A C 1
ATOM 737 O O . PHE A 1 89 ? 15.854 -1.854 -8.203 1.00 92.12 89 PHE A O 1
ATOM 744 N N . LYS A 1 90 ? 15.658 -1.186 -6.084 1.00 93.75 90 LYS A N 1
ATOM 745 C CA . LYS A 1 90 ? 17.099 -0.952 -5.905 1.00 93.75 90 LYS A CA 1
ATOM 746 C C . LYS A 1 90 ? 17.958 -2.203 -6.069 1.00 93.75 90 LYS A C 1
ATOM 748 O O . LYS A 1 90 ? 19.092 -2.080 -6.525 1.00 93.75 90 LYS A O 1
ATOM 753 N N . LEU A 1 91 ? 17.440 -3.383 -5.736 1.00 93.62 91 LEU A N 1
ATOM 754 C CA . LEU A 1 91 ? 18.130 -4.647 -6.000 1.00 93.62 91 LEU A CA 1
ATOM 755 C C . LEU A 1 91 ? 18.211 -4.951 -7.503 1.00 93.62 91 LEU A C 1
ATOM 757 O O . LEU A 1 91 ? 19.219 -5.487 -7.957 1.00 93.62 91 LEU A O 1
ATOM 761 N N . THR A 1 92 ? 17.186 -4.593 -8.280 1.00 87.62 92 THR A N 1
ATOM 762 C CA . THR A 1 92 ? 17.134 -4.864 -9.726 1.00 87.62 92 THR A CA 1
ATOM 763 C C . THR A 1 92 ? 17.768 -3.773 -10.590 1.00 87.62 92 THR A C 1
ATOM 765 O O . THR A 1 92 ? 18.353 -4.073 -11.628 1.00 87.62 92 THR A O 1
ATOM 768 N N . THR A 1 93 ? 17.678 -2.510 -10.176 1.00 90.50 93 THR A N 1
ATOM 769 C CA . THR A 1 93 ? 18.123 -1.321 -10.921 1.00 90.50 93 THR A CA 1
ATOM 770 C C . THR A 1 93 ? 18.975 -0.404 -10.028 1.00 90.50 93 THR A C 1
ATOM 772 O O . THR A 1 93 ? 18.651 0.764 -9.808 1.00 90.50 93 THR A O 1
ATOM 775 N N . PRO A 1 94 ? 20.124 -0.885 -9.511 1.00 89.50 94 PRO A N 1
ATOM 776 C CA . PRO A 1 94 ? 20.892 -0.178 -8.479 1.00 89.50 94 PRO A CA 1
ATOM 777 C C . PRO A 1 94 ? 21.415 1.200 -8.912 1.00 89.50 94 PRO A C 1
ATOM 779 O O . PRO A 1 94 ? 21.683 2.050 -8.064 1.00 89.50 94 PRO A O 1
ATOM 782 N N . LYS A 1 95 ? 21.560 1.426 -10.224 1.00 92.19 95 LYS A N 1
ATOM 783 C CA . LYS A 1 95 ? 22.071 2.678 -10.801 1.00 92.19 95 LYS A CA 1
ATOM 784 C C . LYS A 1 95 ? 20.999 3.757 -10.974 1.00 92.19 95 LYS A C 1
ATOM 786 O O . LYS A 1 95 ? 21.355 4.922 -11.123 1.00 92.19 95 LYS A O 1
ATOM 791 N N . GLU A 1 96 ? 19.721 3.389 -10.948 1.00 90.44 96 GLU A N 1
ATOM 792 C CA . GLU A 1 96 ? 18.627 4.339 -11.149 1.00 90.44 96 GLU A CA 1
ATOM 793 C C . GLU A 1 96 ? 18.433 5.219 -9.915 1.00 90.44 96 GLU A C 1
ATOM 795 O O . GLU A 1 96 ? 18.627 4.786 -8.772 1.00 90.44 96 GLU A O 1
ATOM 800 N N . ASN A 1 97 ? 18.046 6.478 -10.119 1.00 93.44 97 ASN A N 1
ATOM 801 C CA . ASN A 1 97 ? 17.781 7.391 -9.010 1.00 93.44 97 ASN A CA 1
ATOM 802 C C . ASN A 1 97 ? 16.429 7.073 -8.328 1.00 93.44 97 ASN A C 1
ATOM 804 O O . ASN A 1 97 ? 15.642 6.255 -8.797 1.00 93.44 97 ASN A O 1
ATOM 808 N N . LEU A 1 98 ? 16.163 7.696 -7.175 1.00 92.44 98 LEU A N 1
ATOM 809 C CA . LEU A 1 98 ? 14.899 7.486 -6.450 1.00 92.44 98 LEU A CA 1
ATOM 810 C C . LEU A 1 98 ? 13.683 8.073 -7.176 1.00 92.44 98 LEU A C 1
ATOM 812 O O . LEU A 1 98 ? 12.568 7.623 -6.946 1.00 92.44 98 LEU A O 1
ATOM 816 N N . TRP A 1 99 ? 13.885 9.083 -8.020 1.00 94.75 99 TRP A N 1
ATOM 817 C CA . TRP A 1 99 ? 12.793 9.753 -8.714 1.00 94.75 99 TRP A CA 1
ATOM 818 C C . TRP A 1 99 ? 12.131 8.837 -9.746 1.00 94.75 99 TRP A C 1
ATOM 820 O O . TRP A 1 99 ? 10.909 8.757 -9.764 1.00 94.75 99 TRP A O 1
ATOM 830 N N . VAL A 1 100 ? 12.934 8.079 -10.500 1.00 93.19 100 VAL A N 1
ATOM 831 C CA . VAL A 1 100 ? 12.456 7.064 -11.456 1.00 93.19 100 VAL A CA 1
ATOM 832 C C . VAL A 1 100 ? 11.538 6.053 -10.766 1.00 93.19 100 VAL A C 1
ATOM 834 O O . VAL A 1 100 ? 10.458 5.754 -11.260 1.00 93.19 100 VAL A O 1
ATOM 837 N N . TYR A 1 101 ? 11.902 5.593 -9.564 1.00 92.75 101 TYR A N 1
ATOM 838 C CA . TYR A 1 101 ? 11.035 4.695 -8.797 1.00 92.75 101 TYR A CA 1
ATOM 839 C C . TYR A 1 101 ? 9.652 5.306 -8.531 1.00 92.75 101 TYR A C 1
ATOM 841 O O . TYR A 1 101 ? 8.633 4.638 -8.697 1.00 92.75 101 TYR A O 1
ATOM 849 N N . PHE A 1 102 ? 9.601 6.570 -8.103 1.00 93.69 102 PHE A N 1
ATOM 850 C CA . PHE A 1 102 ? 8.330 7.212 -7.777 1.00 93.69 102 PHE A CA 1
ATOM 851 C C . PHE A 1 102 ? 7.455 7.446 -9.005 1.00 93.69 102 PHE A C 1
ATOM 853 O O . PHE A 1 102 ? 6.246 7.238 -8.908 1.00 93.69 102 PHE A O 1
ATOM 860 N N . THR A 1 103 ? 8.045 7.849 -10.132 1.00 91.94 103 THR A N 1
ATOM 861 C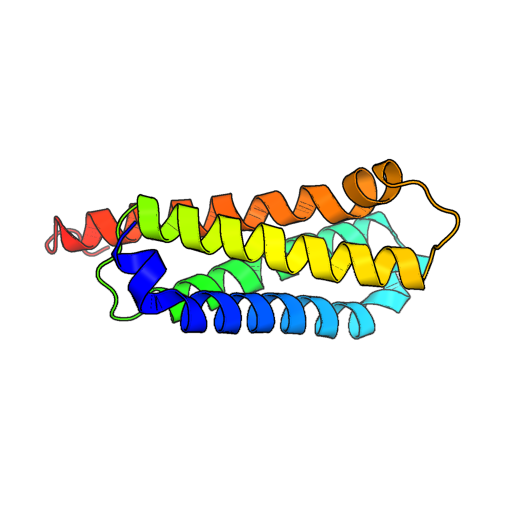 CA . THR A 1 103 ? 7.300 8.103 -11.370 1.00 91.94 103 THR A CA 1
ATOM 862 C C . THR A 1 103 ? 6.780 6.832 -12.023 1.00 91.94 103 THR A C 1
ATOM 864 O O . THR A 1 103 ? 5.697 6.873 -12.596 1.00 91.94 103 THR A O 1
ATOM 867 N N . ASP A 1 104 ? 7.505 5.723 -11.895 1.00 87.75 104 ASP A N 1
ATOM 868 C CA . ASP A 1 104 ? 7.162 4.483 -12.594 1.00 87.75 104 ASP A CA 1
ATOM 869 C C . ASP A 1 104 ? 6.225 3.596 -11.759 1.00 87.75 104 ASP A C 1
ATOM 871 O O . ASP A 1 104 ? 5.317 2.958 -12.289 1.00 87.75 104 ASP A O 1
ATOM 875 N N . GLU A 1 105 ? 6.418 3.545 -10.436 1.00 88.88 105 GLU A N 1
ATOM 876 C CA . GLU A 1 105 ? 5.704 2.594 -9.570 1.00 88.88 105 GLU A CA 1
ATOM 877 C C . GLU A 1 105 ? 5.247 3.208 -8.240 1.00 88.88 105 GLU A C 1
ATOM 879 O O . GLU A 1 105 ? 4.143 2.936 -7.764 1.00 88.88 105 GLU A O 1
ATOM 884 N N . GLY A 1 106 ? 6.077 4.052 -7.622 1.00 91.69 106 GLY A N 1
ATOM 885 C CA . GLY A 1 106 ? 5.883 4.510 -6.248 1.00 91.69 106 GLY A CA 1
ATOM 886 C C . GLY A 1 106 ? 4.597 5.313 -6.034 1.00 91.69 106 GLY A C 1
ATOM 887 O O . GLY A 1 106 ? 3.899 5.093 -5.042 1.00 91.69 106 GLY A O 1
ATOM 888 N N . PHE A 1 107 ? 4.242 6.214 -6.955 1.00 95.25 107 PHE A N 1
ATOM 889 C CA . PHE A 1 107 ? 3.007 6.997 -6.830 1.00 95.25 107 PHE A CA 1
ATOM 890 C C . PHE A 1 107 ? 1.738 6.165 -7.014 1.00 9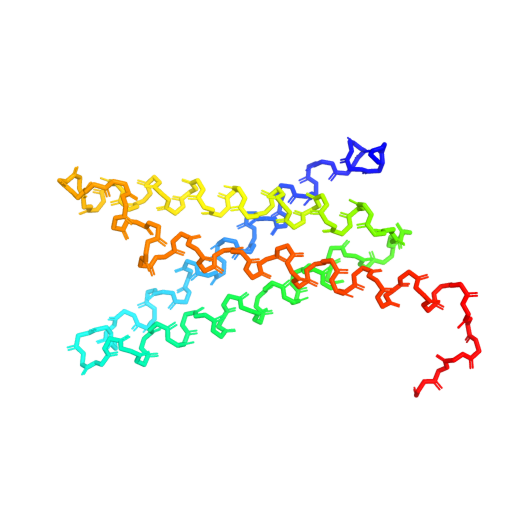5.25 107 PHE A C 1
ATOM 892 O O . PHE A 1 107 ? 0.696 6.515 -6.456 1.00 95.25 107 PHE A O 1
ATOM 899 N N . THR A 1 108 ? 1.817 5.025 -7.697 1.00 94.94 108 THR A N 1
ATOM 900 C CA . THR A 1 108 ? 0.679 4.120 -7.888 1.00 94.94 108 THR A CA 1
ATOM 901 C C . THR A 1 108 ? 0.157 3.584 -6.547 1.00 94.94 108 THR A C 1
ATOM 903 O O . THR A 1 108 ? -1.045 3.371 -6.389 1.00 94.94 108 THR A O 1
ATOM 906 N N . TYR A 1 109 ? 1.008 3.476 -5.517 1.00 96.75 109 TYR A N 1
ATOM 907 C CA . TYR A 1 109 ? 0.591 3.061 -4.171 1.00 96.75 109 TYR A CA 1
ATOM 908 C C . TYR A 1 109 ? -0.326 4.064 -3.450 1.00 96.75 109 TYR A C 1
ATOM 910 O O . TYR A 1 109 ? -0.984 3.675 -2.484 1.00 96.75 109 TYR A O 1
ATOM 918 N N . LEU A 1 110 ? -0.448 5.316 -3.918 1.00 97.06 110 LEU A N 1
ATOM 919 C CA . LEU A 1 110 ? -1.412 6.292 -3.377 1.00 97.06 110 LEU A CA 1
ATOM 920 C C . LEU A 1 110 ? -2.867 5.829 -3.529 1.00 97.06 110 LEU A C 1
ATOM 922 O O . LEU A 1 110 ? -3.736 6.250 -2.766 1.00 97.06 110 LEU A O 1
ATOM 926 N N . VAL A 1 111 ? -3.129 4.918 -4.468 1.00 97.44 111 VAL A N 1
ATOM 927 C CA . VAL A 1 111 ? -4.434 4.271 -4.636 1.00 97.44 111 VAL A CA 1
ATOM 928 C C . VAL A 1 111 ? -4.867 3.543 -3.356 1.00 97.44 111 VAL A C 1
ATOM 930 O O . VAL A 1 111 ? -6.052 3.538 -3.021 1.00 97.44 111 VAL A O 1
ATOM 933 N N . ILE A 1 112 ? -3.921 2.994 -2.586 1.00 98.25 112 ILE A N 1
ATOM 934 C CA . ILE A 1 112 ? -4.206 2.207 -1.382 1.00 98.25 112 ILE A CA 1
ATOM 935 C C . ILE A 1 112 ? -4.991 3.016 -0.330 1.00 98.25 112 ILE A C 1
ATOM 937 O O . ILE A 1 112 ? -6.118 2.626 -0.011 1.00 98.25 112 ILE A O 1
ATOM 941 N N . PRO A 1 113 ? -4.476 4.142 0.209 1.00 97.94 113 PRO A N 1
ATOM 942 C CA . PRO A 1 113 ? -5.192 4.926 1.212 1.00 97.94 113 PRO A CA 1
ATOM 943 C C . PRO A 1 113 ? -6.479 5.555 0.676 1.00 97.94 113 PRO A C 1
ATOM 945 O O . PRO A 1 113 ? -7.409 5.761 1.457 1.00 97.94 113 PRO A O 1
ATOM 948 N N . ILE A 1 114 ? -6.568 5.834 -0.629 1.00 98.06 114 ILE A N 1
ATOM 949 C CA . ILE A 1 114 ? -7.796 6.344 -1.253 1.00 98.06 114 ILE A CA 1
ATOM 950 C C . ILE A 1 114 ? -8.908 5.294 -1.136 1.00 98.06 114 ILE A C 1
ATOM 952 O O . ILE A 1 114 ? -9.981 5.586 -0.602 1.00 98.06 114 ILE A O 1
ATOM 956 N N . ILE A 1 115 ? -8.634 4.053 -1.552 1.00 98.00 115 ILE A N 1
ATOM 957 C CA . ILE A 1 115 ? -9.607 2.954 -1.509 1.00 98.00 115 ILE A CA 1
ATOM 958 C C . ILE A 1 115 ? -9.982 2.602 -0.068 1.00 98.00 115 ILE A C 1
ATOM 960 O O . ILE A 1 115 ? -11.168 2.517 0.257 1.00 98.00 115 ILE A O 1
ATOM 964 N N . THR A 1 116 ? -9.005 2.420 0.827 1.00 97.75 116 THR A N 1
ATOM 965 C CA . THR A 1 116 ? -9.302 2.012 2.212 1.00 97.75 116 THR A CA 1
ATOM 966 C C . THR A 1 116 ? -10.105 3.071 2.962 1.00 97.75 116 THR A C 1
ATOM 968 O O . THR A 1 116 ? -10.975 2.728 3.765 1.00 97.75 116 THR A O 1
ATOM 971 N N . THR A 1 117 ? -9.849 4.356 2.695 1.00 97.19 117 THR A N 1
ATOM 972 C CA . THR A 1 117 ? -10.607 5.464 3.288 1.00 97.19 117 THR A CA 1
ATOM 973 C C . THR A 1 117 ? -12.017 5.534 2.712 1.00 97.19 117 THR A C 1
ATOM 975 O O . THR A 1 117 ? -12.972 5.664 3.479 1.00 97.19 117 THR A O 1
ATOM 978 N N . GLY A 1 118 ? -12.170 5.381 1.392 1.00 96.69 118 GLY A N 1
ATOM 979 C CA . GLY A 1 118 ? -13.477 5.337 0.732 1.00 96.69 118 GLY A CA 1
ATOM 980 C C . GLY A 1 118 ? -14.364 4.212 1.271 1.00 96.69 118 GLY A C 1
ATOM 981 O O . GLY A 1 118 ? -15.504 4.453 1.671 1.00 96.69 118 GLY A O 1
ATOM 982 N N . LEU A 1 119 ? -13.815 3.001 1.396 1.00 95.38 119 LEU A N 1
ATOM 983 C CA . LEU A 1 119 ? -14.518 1.864 1.997 1.00 95.38 119 LEU A CA 1
ATOM 984 C C . LEU A 1 119 ? -14.880 2.126 3.461 1.00 95.38 119 LEU A C 1
ATOM 986 O O . LEU A 1 119 ? -16.006 1.853 3.881 1.00 95.38 119 LEU A O 1
ATOM 990 N N . ALA A 1 120 ? -13.960 2.693 4.245 1.00 94.50 120 ALA A N 1
ATOM 991 C CA . ALA A 1 120 ? -14.234 3.002 5.642 1.00 94.50 120 ALA A CA 1
ATOM 992 C C . ALA A 1 120 ? -15.347 4.042 5.811 1.00 94.50 120 ALA A C 1
ATOM 994 O O . ALA A 1 120 ? -16.162 3.902 6.721 1.00 94.50 120 ALA A O 1
ATOM 995 N N . TRP A 1 121 ? -15.419 5.037 4.924 1.00 94.62 121 TRP A N 1
ATOM 996 C CA . TRP A 1 121 ? -16.482 6.041 4.911 1.00 94.62 121 TRP A CA 1
ATOM 997 C C . TRP A 1 121 ? -17.864 5.431 4.658 1.00 94.62 121 TRP A C 1
ATOM 999 O O . TRP A 1 121 ? -18.819 5.722 5.382 1.00 94.62 121 TRP A O 1
ATOM 1009 N N . ILE A 1 122 ? -17.969 4.556 3.653 1.00 93.19 122 ILE A N 1
ATOM 1010 C CA . ILE A 1 122 ? -19.223 3.876 3.300 1.00 93.19 122 ILE A CA 1
ATOM 1011 C C . ILE A 1 122 ? -19.664 2.964 4.452 1.00 93.19 122 ILE A C 1
ATOM 1013 O O . ILE A 1 122 ? -20.807 3.018 4.910 1.00 93.19 122 ILE A O 1
ATOM 1017 N N . LEU A 1 123 ? -18.741 2.159 4.982 1.00 90.69 123 LEU A N 1
ATOM 1018 C CA . LEU A 1 123 ? -19.046 1.186 6.030 1.00 90.69 123 LEU A CA 1
ATOM 1019 C C . LEU A 1 123 ? -19.334 1.840 7.388 1.00 90.69 123 LEU A C 1
ATOM 1021 O O . LEU A 1 123 ? -20.155 1.319 8.149 1.00 90.69 123 LEU A O 1
ATOM 1025 N N . SER A 1 124 ? -18.715 2.985 7.700 1.00 89.19 124 SER A N 1
ATOM 1026 C CA . SER A 1 124 ? -19.023 3.722 8.930 1.00 89.19 124 SER A CA 1
ATOM 1027 C C . SER A 1 124 ? -20.419 4.348 8.886 1.00 89.19 124 SER A C 1
ATOM 1029 O O . SER A 1 124 ? -21.093 4.397 9.913 1.00 89.19 124 SER A O 1
ATOM 1031 N N . LYS A 1 125 ? -20.889 4.779 7.704 1.00 84.06 125 LYS A N 1
ATOM 1032 C CA . LYS A 1 125 ? -22.254 5.299 7.515 1.00 84.06 125 LYS A CA 1
ATOM 1033 C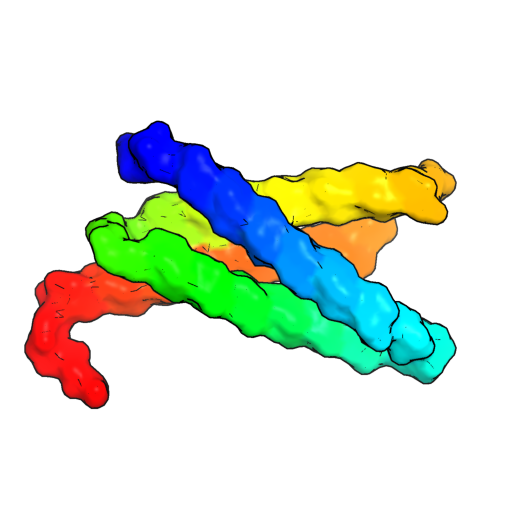 C . LYS A 1 125 ? -23.324 4.214 7.640 1.00 84.06 125 LYS A C 1
ATOM 1035 O O . LYS A 1 125 ? -24.298 4.419 8.358 1.00 84.06 125 LYS A O 1
ATOM 1040 N N . ASN A 1 126 ? -23.127 3.049 7.021 1.00 76.31 126 ASN A N 1
ATOM 1041 C CA . ASN A 1 126 ? -24.112 1.957 7.069 1.00 76.31 126 ASN A CA 1
ATOM 1042 C C . ASN A 1 126 ? -24.349 1.420 8.489 1.00 76.31 126 ASN A C 1
ATOM 1044 O O . ASN A 1 126 ? -25.451 0.988 8.815 1.00 76.31 126 ASN A O 1
ATOM 1048 N N . LYS A 1 127 ? -23.342 1.481 9.367 1.00 66.31 127 LYS A N 1
ATOM 1049 C CA . LYS A 1 127 ? -23.516 1.146 10.790 1.00 66.31 127 LYS A CA 1
ATOM 1050 C C . LYS A 1 127 ? -24.309 2.193 11.573 1.00 66.31 127 LYS A C 1
ATOM 1052 O O . LYS A 1 127 ? -24.974 1.831 12.537 1.00 66.31 127 LYS A O 1
ATOM 1057 N N . ALA A 1 128 ? -24.242 3.461 11.171 1.00 61.38 128 ALA A N 1
ATOM 1058 C CA . ALA A 1 128 ? -24.998 4.545 11.793 1.00 61.38 128 ALA A CA 1
ATOM 1059 C C . ALA A 1 128 ? -26.465 4.595 11.323 1.00 61.38 128 ALA A C 1
ATOM 1061 O O . ALA A 1 128 ? -27.302 5.144 12.033 1.00 61.38 128 ALA A O 1
ATOM 1062 N N . ASN A 1 129 ? -26.793 4.010 10.161 1.00 56.34 129 ASN A N 1
ATOM 1063 C CA . ASN A 1 129 ? -28.161 3.946 9.643 1.00 56.34 129 ASN A CA 1
ATOM 1064 C C . ASN A 1 129 ? -28.506 2.559 9.048 1.00 56.34 129 ASN A C 1
ATOM 1066 O O . ASN A 1 129 ? -28.408 2.368 7.834 1.00 56.34 129 ASN A O 1
ATOM 1070 N N . PRO A 1 130 ? -28.959 1.594 9.875 1.00 57.00 130 PRO A N 1
ATOM 1071 C CA . PRO A 1 130 ? -29.263 0.224 9.441 1.00 57.00 130 PRO A CA 1
ATOM 1072 C C . PRO A 1 130 ? -30.445 0.098 8.464 1.00 57.00 130 PRO A C 1
ATOM 1074 O O . PRO A 1 130 ? -30.638 -0.970 7.883 1.00 57.00 130 PRO A O 1
ATOM 1077 N N . SER A 1 131 ? -31.253 1.155 8.315 1.00 55.62 131 SER A N 1
ATOM 1078 C CA . SER A 1 131 ? -32.471 1.163 7.491 1.00 55.62 131 SER A CA 1
ATOM 1079 C C . SER A 1 131 ? -32.217 1.454 6.006 1.00 55.62 131 SER A C 1
ATOM 1081 O O . SER A 1 131 ? -33.078 1.184 5.174 1.00 55.62 131 SER A O 1
ATOM 1083 N N . ALA A 1 132 ? -31.022 1.935 5.653 1.00 55.69 132 ALA A N 1
ATOM 1084 C CA . ALA A 1 132 ? -30.599 2.137 4.271 1.00 55.69 132 ALA A CA 1
ATOM 1085 C C . ALA A 1 132 ? -29.959 0.850 3.719 1.00 55.69 132 ALA A C 1
ATOM 1087 O O . ALA A 1 132 ? -28.740 0.750 3.588 1.00 55.69 132 ALA A O 1
ATOM 1088 N N . LYS A 1 133 ? -30.773 -0.171 3.438 1.00 44.19 133 LYS A N 1
ATOM 1089 C CA . LYS A 1 133 ? -30.348 -1.282 2.576 1.00 44.19 133 LYS A CA 1
ATOM 1090 C C . LYS A 1 133 ? -30.736 -0.948 1.138 1.00 44.19 133 LYS A C 1
ATOM 1092 O O . LYS A 1 133 ? -31.912 -0.709 0.877 1.00 44.19 133 LYS A O 1
ATOM 1097 N N . ILE A 1 134 ? -29.733 -0.896 0.262 1.00 50.03 134 ILE A N 1
ATOM 1098 C CA . ILE A 1 134 ? -29.895 -0.986 -1.196 1.00 50.03 134 ILE A CA 1
ATOM 1099 C C . ILE A 1 134 ? -30.220 -2.441 -1.534 1.00 50.03 134 ILE A C 1
ATOM 1101 O O . ILE A 1 134 ? -29.587 -3.323 -0.902 1.00 50.03 134 ILE A O 1
#

Secondary structure (DSSP, 8-state):
-HHHHHSHHHHHHHHHHHHHHHHHHHHHHHHHHHH-HHHHHHHHHHHHHHHHHHHHHHHHTTS---HHHHHHHHHHHHHHHHHHHHHHHHHH-TTS-HHHHHHHTGGGGGHHHHHHHHHHHHHHHHHH-TT---

Foldseek 3Di:
DVVCVVCVVVLVVLLVVLLVQLVVVCVVCVVVCVVPVVVSLVVSLVSSLVSLLVSLCVSCPPDLFDLCNLLVSLVVSLCVNLVVQVVVCCVVPVPDDVVCSCVRPSVSSVSNSVNSNVVSVVVNVCVVPVPPDD